Protein AF-A0A7Y9DPS9-F1 (afdb_monomer_lite)

Secondary structure (DSSP, 8-state):
-------------------S---HHHHHHHHHHHHHHHHHHHHHHHHT-HHHHHHHHHHHHHHHHHHHHTT---HHHHHHHHHH-TT----TT-----------

Sequence (104 aa):
MPVQEDRTPVDVTVLTTPSTGTSPTFVAELSDRVQRTRATIDSAAAAGDDDLAQALLDDLEALVDLAATQDVALPDTVAYLADRRPGTLIDLTGVRTPAGCARA

Foldseek 3Di:
DDDDDDDDDPPPPPPPPPPLADDPVVVVVLVVLLVVLVVVLVVCVVVVVVVSNVVSLVVLVVSCVVCVVRVHHDVVSVVVSCVVCVPCPPPPVDDDDPDDDDDD

Radius of gyration: 23.77 Å; chains: 1; bounding box: 27×78×68 Å

pLDDT: mean 72.46, std 18.36, range [40.12, 92.75]

Structure (mmCIF, N/CA/C/O backbone):
data_AF-A0A7Y9DPS9-F1
#
_entry.id   AF-A0A7Y9DPS9-F1
#
loop_
_atom_site.group_PDB
_atom_site.id
_atom_site.type_symbol
_atom_site.label_atom_id
_atom_site.label_alt_id
_atom_site.label_comp_id
_atom_site.label_asym_id
_atom_site.label_entity_id
_atom_site.label_seq_id
_atom_site.pdbx_PDB_ins_code
_atom_site.Cartn_x
_atom_site.Cartn_y
_atom_site.Cartn_z
_atom_site.occupancy
_atom_site.B_iso_or_equiv
_atom_site.auth_seq_id
_atom_site.auth_comp_id
_atom_site.auth_asym_id
_atom_site.auth_atom_id
_atom_site.pdbx_PDB_model_num
ATOM 1 N N . MET A 1 1 ? 1.063 41.895 54.081 1.00 48.44 1 MET A N 1
ATOM 2 C CA . MET A 1 1 ? 1.435 40.769 53.203 1.00 48.44 1 MET A CA 1
ATOM 3 C C . MET A 1 1 ? 1.135 39.448 53.914 1.00 48.44 1 MET A C 1
ATOM 5 O O . MET A 1 1 ? 2.016 38.945 54.600 1.00 48.44 1 MET A O 1
ATOM 9 N N . PRO A 1 2 ? -0.093 38.909 53.829 1.00 45.25 2 PRO A N 1
ATOM 10 C CA . PRO A 1 2 ? -0.339 37.490 54.039 1.00 45.25 2 PRO A CA 1
ATOM 11 C C . PRO A 1 2 ? -0.474 36.766 52.693 1.00 45.25 2 PRO A C 1
ATOM 13 O O . PRO A 1 2 ? -1.182 37.203 51.791 1.00 45.25 2 PRO A O 1
ATOM 16 N N . VAL A 1 3 ? 0.258 35.665 52.595 1.00 62.56 3 VAL A N 1
ATOM 17 C CA . VAL A 1 3 ? 0.081 34.584 51.627 1.00 62.56 3 VAL A CA 1
ATOM 18 C C . VAL A 1 3 ? -1.097 33.706 52.075 1.00 62.56 3 VAL A C 1
ATOM 20 O O . VAL A 1 3 ? -1.230 33.489 53.281 1.00 62.56 3 VAL A O 1
ATOM 23 N N . GLN A 1 4 ? -1.885 33.204 51.110 1.00 52.62 4 GLN A N 1
ATOM 24 C CA . GLN A 1 4 ? -2.778 32.019 51.123 1.00 52.62 4 GLN A CA 1
ATOM 25 C C . GLN A 1 4 ? -4.192 32.298 50.584 1.00 52.62 4 GLN A C 1
ATOM 27 O O . GLN A 1 4 ? -5.059 32.740 51.323 1.00 52.62 4 GLN A O 1
ATOM 32 N N . GLU A 1 5 ? -4.407 31.910 49.330 1.00 52.88 5 GLU A N 1
ATOM 33 C CA . GLU A 1 5 ? -5.668 31.517 48.681 1.00 52.88 5 GLU A CA 1
ATOM 34 C C . GLU A 1 5 ? -5.214 30.600 47.531 1.00 52.88 5 GLU A C 1
ATOM 36 O O . GLU A 1 5 ? -4.188 30.860 46.911 1.00 52.88 5 GLU A O 1
ATOM 41 N N . ASP A 1 6 ? -5.824 29.493 47.164 1.00 55.50 6 ASP A N 1
ATOM 42 C CA . ASP A 1 6 ? -6.906 28.690 47.696 1.00 55.50 6 ASP A CA 1
ATOM 43 C C . ASP A 1 6 ? -6.741 27.328 46.995 1.00 55.50 6 ASP A C 1
ATOM 45 O O . ASP A 1 6 ? -6.178 27.224 45.899 1.00 55.50 6 ASP A O 1
ATOM 49 N N . ARG A 1 7 ? -7.152 26.257 47.663 1.00 57.16 7 ARG A N 1
ATOM 50 C CA . ARG A 1 7 ? -6.994 24.898 47.157 1.00 57.16 7 ARG A CA 1
ATOM 51 C C . ARG A 1 7 ? -8.016 24.632 46.060 1.00 57.16 7 ARG A C 1
ATOM 53 O O . ARG A 1 7 ? -9.195 24.501 46.355 1.00 57.16 7 ARG A O 1
ATOM 60 N N . THR A 1 8 ? -7.549 24.310 44.860 1.00 58.47 8 THR A N 1
ATOM 61 C CA . THR A 1 8 ? -8.222 23.284 44.054 1.00 58.47 8 THR A CA 1
ATOM 62 C C . THR A 1 8 ? -7.188 22.319 43.473 1.00 58.47 8 THR A C 1
ATOM 64 O O . THR A 1 8 ? -6.362 22.715 42.651 1.00 58.47 8 THR A O 1
ATOM 67 N N . PRO A 1 9 ? -7.186 21.038 43.887 1.00 52.41 9 PRO A N 1
ATOM 68 C CA . PRO A 1 9 ? -6.665 19.998 43.024 1.00 52.41 9 PRO A CA 1
ATOM 69 C C . PRO A 1 9 ? -7.650 19.896 41.862 1.00 52.41 9 PRO A C 1
ATOM 71 O O . PRO A 1 9 ? -8.787 19.462 42.046 1.00 52.41 9 PRO A O 1
ATOM 74 N N . VAL A 1 10 ? -7.245 20.325 40.669 1.00 55.03 10 VAL A N 1
ATOM 75 C CA . VAL A 1 10 ? -7.949 19.906 39.456 1.00 55.03 10 VAL A CA 1
ATOM 76 C C . VAL A 1 10 ? -7.613 18.437 39.228 1.00 55.03 10 VAL A C 1
ATOM 78 O O . VAL A 1 10 ? -6.756 18.067 38.432 1.00 55.03 10 VAL A O 1
ATOM 81 N N . ASP A 1 11 ? -8.288 17.591 40.001 1.00 50.75 11 ASP A N 1
ATOM 82 C CA . ASP A 1 11 ? -8.591 16.229 39.609 1.00 50.75 11 ASP A CA 1
ATOM 83 C C . ASP A 1 11 ? -9.482 16.332 38.368 1.00 50.75 11 ASP A C 1
ATOM 85 O O . ASP A 1 11 ? -10.708 16.379 38.443 1.00 50.75 11 ASP A O 1
ATOM 89 N N . VAL A 1 12 ? -8.850 16.483 37.203 1.00 53.19 12 VAL A N 1
ATOM 90 C CA . VAL A 1 12 ? -9.503 16.119 35.955 1.00 53.19 12 VAL A CA 1
ATOM 91 C C . VAL A 1 12 ? -9.146 14.664 35.719 1.00 53.19 12 VAL A C 1
ATOM 93 O O . VAL A 1 12 ? -8.203 14.293 35.021 1.00 53.19 12 VAL A O 1
ATOM 96 N N . THR A 1 13 ? -9.915 13.816 36.391 1.00 57.38 13 THR A N 1
ATOM 97 C CA . THR A 1 13 ? -10.182 12.460 35.946 1.00 57.38 13 THR A CA 1
ATOM 98 C C . THR A 1 13 ? -10.689 12.531 34.502 1.00 57.38 13 THR A C 1
ATOM 100 O O . THR A 1 13 ? -11.884 12.586 34.230 1.00 57.38 13 THR A O 1
ATOM 103 N N . VAL A 1 14 ? -9.767 12.532 33.542 1.00 57.91 14 VAL A N 1
ATOM 104 C CA . VAL A 1 14 ? -10.023 11.988 32.213 1.00 57.91 14 VAL A CA 1
ATOM 105 C C . VAL A 1 14 ? -9.658 10.511 32.303 1.00 57.91 14 VAL A C 1
ATOM 107 O O . VAL A 1 14 ? -8.630 10.038 31.833 1.00 57.91 14 VAL A O 1
ATOM 110 N N . LEU A 1 15 ? -10.566 9.756 32.924 1.00 52.38 15 LEU A N 1
ATOM 111 C CA . LEU A 1 15 ? -10.807 8.358 32.578 1.00 52.38 15 LEU A CA 1
ATOM 112 C C . LEU A 1 15 ? -11.452 8.324 31.179 1.00 52.38 15 LEU A C 1
ATOM 114 O O . LEU A 1 15 ? -12.540 7.788 30.992 1.00 52.38 15 LEU A O 1
ATOM 118 N N . THR A 1 16 ? -10.788 8.901 30.174 1.00 48.59 16 THR A N 1
ATOM 119 C CA . THR A 1 16 ? -10.987 8.434 28.808 1.00 48.59 16 THR A CA 1
ATOM 120 C C . THR A 1 16 ? -10.209 7.142 28.767 1.00 48.59 16 THR A C 1
ATOM 122 O O . THR A 1 16 ? -9.009 7.117 28.510 1.00 48.59 16 THR A O 1
ATOM 125 N N . THR A 1 17 ? -10.900 6.055 29.097 1.00 50.22 17 THR A N 1
ATOM 126 C CA . THR A 1 17 ? -10.575 4.774 28.495 1.00 50.22 17 THR A CA 1
ATOM 127 C C . THR A 1 17 ? -10.397 5.066 27.006 1.00 50.22 17 THR A C 1
ATOM 129 O O . THR A 1 17 ? -11.356 5.521 26.371 1.00 50.22 17 THR A O 1
ATOM 132 N N . PRO A 1 18 ? -9.193 4.919 26.420 1.00 49.97 18 PRO A N 1
ATOM 133 C CA . PRO A 1 18 ? -9.156 4.789 24.986 1.00 49.97 18 PRO A CA 1
ATOM 134 C C . PRO A 1 18 ? -9.994 3.540 24.743 1.00 49.97 18 PRO A C 1
ATOM 136 O O . PRO A 1 18 ? -9.585 2.428 25.084 1.00 49.97 18 PRO A O 1
ATOM 139 N N . SER A 1 19 ? -11.215 3.739 24.233 1.00 44.34 19 SER A N 1
ATOM 140 C CA . SER A 1 19 ? -11.840 2.733 23.388 1.00 44.34 19 SER A CA 1
ATOM 141 C C . SER A 1 19 ? -10.701 2.165 22.568 1.00 44.34 19 SER A C 1
ATOM 143 O O . SER A 1 19 ? -9.953 2.941 21.977 1.00 44.34 19 SER A O 1
ATOM 145 N N . THR A 1 20 ? -10.482 0.862 22.697 1.00 50.78 20 THR A N 1
ATOM 146 C CA . THR A 1 20 ? -9.437 0.101 22.021 1.00 50.78 20 THR A CA 1
ATOM 147 C C . THR A 1 20 ? -9.659 0.264 20.522 1.00 50.78 20 THR A C 1
ATOM 149 O O . THR A 1 20 ? -10.354 -0.512 19.886 1.00 50.78 20 THR A O 1
ATOM 152 N N . GLY A 1 21 ? -9.198 1.392 20.017 1.00 51.38 21 GLY A N 1
ATOM 153 C CA . GLY A 1 21 ? -9.717 2.082 18.858 1.00 51.38 21 GLY A CA 1
ATOM 154 C C . GLY A 1 21 ? -8.575 2.965 18.421 1.00 51.38 21 GLY A C 1
ATOM 155 O O . GLY A 1 21 ? -8.008 3.736 19.197 1.00 51.38 21 GLY A O 1
ATOM 156 N N . THR A 1 22 ? -8.137 2.691 17.215 1.00 60.75 22 THR A N 1
ATOM 157 C CA . THR A 1 22 ? -6.841 3.039 16.669 1.00 60.75 22 THR A CA 1
ATOM 158 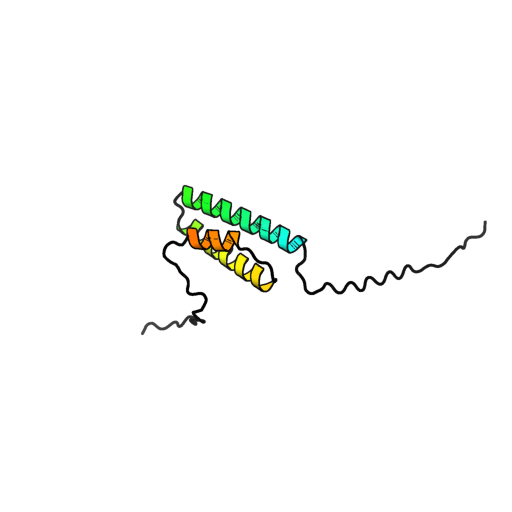C C . THR A 1 22 ? -6.512 4.516 16.857 1.00 60.75 22 THR A C 1
ATOM 160 O O . THR A 1 22 ? -7.323 5.391 16.556 1.00 60.75 22 THR A O 1
ATOM 163 N N . SER A 1 23 ? -5.306 4.814 17.351 1.00 72.31 23 SER A N 1
ATOM 164 C CA . SER A 1 23 ? -4.863 6.201 17.515 1.00 72.31 23 SER A CA 1
ATOM 165 C C . SER A 1 23 ? -4.907 6.929 16.162 1.00 72.31 23 SER A C 1
ATOM 167 O O . SER A 1 23 ? -4.373 6.401 15.185 1.00 72.31 23 SER A O 1
ATOM 169 N N . PRO A 1 24 ? -5.450 8.156 16.069 1.00 73.50 24 PRO A N 1
ATOM 170 C CA . PRO A 1 24 ? -5.522 8.897 14.803 1.00 73.50 24 PRO A CA 1
ATOM 171 C C . PRO A 1 24 ? -4.135 9.133 14.186 1.00 73.50 24 PRO A C 1
ATOM 173 O O . PRO A 1 24 ? -3.980 9.125 12.968 1.00 73.50 24 PRO A O 1
ATOM 176 N N . THR A 1 25 ? -3.104 9.255 15.026 1.00 82.94 25 THR A N 1
ATOM 177 C CA . THR A 1 25 ? -1.700 9.305 14.602 1.00 82.94 25 THR A CA 1
ATOM 178 C C . THR A 1 25 ? -1.255 8.018 13.907 1.00 82.94 25 THR A C 1
ATOM 180 O O . THR A 1 25 ? -0.574 8.091 12.8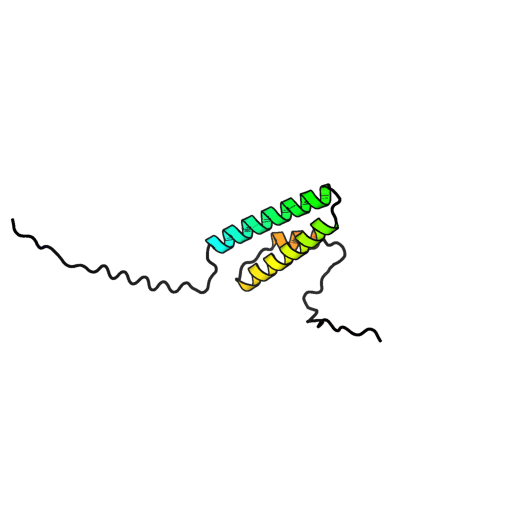95 1.00 82.94 25 THR A O 1
ATOM 183 N N . PHE A 1 26 ? -1.664 6.842 14.394 1.00 83.62 26 PHE A N 1
ATOM 184 C CA . PHE A 1 26 ? -1.318 5.565 13.763 1.00 83.62 26 PHE A CA 1
ATOM 185 C C . PHE A 1 26 ? -1.926 5.456 12.364 1.00 83.62 26 PHE A C 1
ATOM 187 O O . PHE A 1 26 ? -1.237 5.063 11.430 1.00 83.62 26 PHE A O 1
ATOM 194 N N . VAL A 1 27 ? -3.192 5.854 12.201 1.00 84.38 27 VAL A N 1
ATOM 195 C CA . VAL A 1 27 ? -3.867 5.839 10.893 1.00 84.38 27 VAL A CA 1
ATOM 196 C C . VAL A 1 27 ? -3.184 6.794 9.908 1.00 84.38 27 VAL A C 1
ATOM 198 O O . VAL A 1 27 ? -3.011 6.443 8.740 1.00 84.38 27 VAL A O 1
ATOM 201 N N . ALA A 1 28 ? -2.757 7.974 10.370 1.00 86.19 28 ALA A N 1
ATOM 202 C CA . ALA A 1 28 ? -2.022 8.936 9.548 1.00 86.19 28 ALA A CA 1
ATOM 203 C C . ALA A 1 28 ? -0.649 8.395 9.108 1.00 86.19 28 ALA A C 1
ATOM 205 O O . ALA A 1 28 ? -0.343 8.415 7.918 1.00 86.19 28 ALA A O 1
ATOM 206 N N . GLU A 1 29 ? 0.135 7.850 10.041 1.00 88.69 29 GLU A N 1
ATOM 207 C CA . GLU A 1 29 ? 1.447 7.248 9.762 1.00 88.69 29 GLU A CA 1
ATOM 208 C C . GLU A 1 29 ? 1.330 6.029 8.836 1.00 88.69 29 GLU A C 1
ATOM 210 O O . GLU A 1 29 ? 2.111 5.872 7.899 1.00 88.69 29 GLU A O 1
ATOM 215 N N . LEU A 1 30 ? 0.320 5.181 9.056 1.00 88.44 30 LEU A N 1
ATOM 216 C CA . LEU A 1 30 ? 0.028 4.033 8.203 1.00 88.44 30 LEU A CA 1
ATOM 217 C C . LEU A 1 30 ? -0.325 4.479 6.784 1.00 88.44 30 LEU A C 1
ATOM 219 O O . LEU A 1 30 ? 0.187 3.918 5.820 1.00 88.44 30 LEU A O 1
ATOM 223 N N . SER A 1 31 ? -1.159 5.512 6.656 1.00 88.00 31 SER A N 1
ATOM 224 C CA . SER A 1 31 ? -1.549 6.069 5.359 1.00 88.00 31 SER A CA 1
ATOM 225 C C . SER A 1 31 ? -0.360 6.684 4.619 1.00 88.00 31 SER A C 1
ATOM 227 O O . SER A 1 31 ? -0.210 6.439 3.423 1.00 88.00 31 SER A O 1
ATOM 229 N N . ASP A 1 32 ? 0.504 7.438 5.311 1.00 90.00 32 ASP A N 1
ATOM 230 C CA . ASP A 1 32 ? 1.742 7.988 4.737 1.00 90.00 32 ASP A CA 1
ATOM 231 C C . ASP A 1 32 ? 2.672 6.867 4.266 1.00 90.00 32 ASP A C 1
ATOM 233 O O . ASP A 1 32 ? 3.149 6.880 3.129 1.00 90.00 32 ASP A O 1
ATOM 237 N N . ARG A 1 33 ? 2.875 5.846 5.108 1.00 91.75 33 ARG A N 1
ATOM 238 C CA . ARG A 1 33 ? 3.726 4.705 4.773 1.00 91.75 33 ARG A CA 1
ATOM 239 C C . ARG A 1 33 ? 3.189 3.937 3.568 1.00 91.75 33 ARG A C 1
ATOM 241 O O . ARG A 1 33 ? 3.949 3.688 2.641 1.00 91.75 33 ARG A O 1
ATOM 248 N N . VAL A 1 34 ? 1.891 3.640 3.534 1.00 90.94 34 VAL A N 1
ATOM 249 C CA . VAL A 1 34 ? 1.220 2.987 2.398 1.00 90.94 34 VAL A CA 1
ATOM 250 C C . VAL A 1 34 ? 1.401 3.791 1.110 1.00 90.94 34 VAL A C 1
ATOM 252 O O . VAL A 1 34 ? 1.765 3.227 0.078 1.00 90.94 34 VAL A O 1
ATOM 255 N N . GLN A 1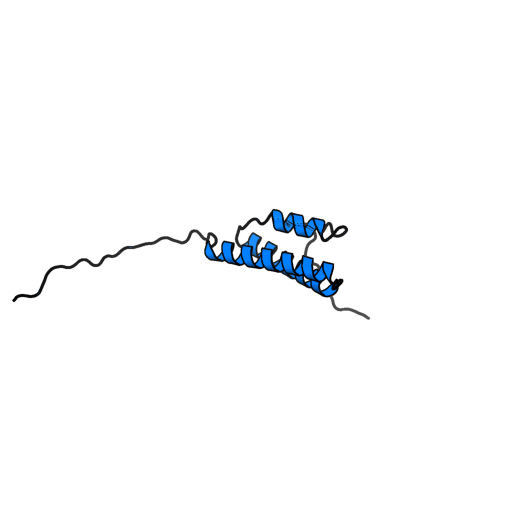 35 ? 1.187 5.109 1.151 1.00 90.69 35 GLN A N 1
ATOM 256 C CA . GLN A 1 35 ? 1.356 5.969 -0.023 1.00 90.69 35 GLN A CA 1
ATOM 257 C C . GLN A 1 35 ? 2.811 6.009 -0.499 1.00 90.69 35 GLN A C 1
ATOM 259 O O . GLN A 1 35 ? 3.065 5.883 -1.699 1.00 90.69 35 GLN A O 1
ATOM 264 N N . ARG A 1 36 ? 3.772 6.114 0.428 1.00 92.69 36 ARG A N 1
ATOM 265 C CA . ARG A 1 36 ? 5.206 6.070 0.113 1.00 92.69 36 ARG A CA 1
ATOM 266 C C . ARG A 1 36 ? 5.595 4.730 -0.514 1.00 92.69 36 ARG A C 1
ATOM 268 O O . ARG A 1 36 ? 6.279 4.728 -1.539 1.00 92.69 36 ARG A O 1
ATOM 275 N N . THR A 1 37 ? 5.140 3.608 0.045 1.00 92.00 37 THR A N 1
ATOM 276 C CA . THR A 1 37 ? 5.421 2.270 -0.496 1.00 92.00 37 THR A CA 1
ATOM 277 C C . THR A 1 37 ? 4.848 2.128 -1.906 1.00 92.00 37 THR A C 1
ATOM 279 O O . THR A 1 37 ? 5.581 1.737 -2.809 1.00 92.00 37 THR A O 1
ATOM 282 N N . ARG A 1 38 ? 3.603 2.561 -2.154 1.00 91.19 38 ARG A N 1
ATOM 283 C CA . ARG A 1 38 ? 2.994 2.565 -3.503 1.00 91.19 38 ARG A CA 1
ATOM 284 C C . ARG A 1 38 ? 3.784 3.398 -4.511 1.00 91.19 38 ARG A C 1
ATOM 286 O O . ARG A 1 38 ? 4.085 2.908 -5.592 1.00 91.19 38 ARG A O 1
ATOM 293 N N . ALA A 1 39 ? 4.176 4.619 -4.150 1.00 92.75 39 ALA A N 1
ATOM 294 C CA . ALA A 1 39 ? 5.002 5.460 -5.020 1.00 92.75 39 ALA A CA 1
ATOM 295 C C . ALA A 1 39 ? 6.365 4.813 -5.332 1.00 92.75 39 ALA A C 1
ATOM 297 O O . ALA A 1 39 ? 6.882 4.934 -6.445 1.00 92.75 39 ALA A O 1
ATOM 298 N N . THR A 1 40 ? 6.933 4.092 -4.362 1.00 92.19 40 THR A N 1
ATOM 299 C CA . THR A 1 40 ? 8.197 3.368 -4.543 1.00 92.19 40 THR A CA 1
ATOM 300 C C . THR A 1 40 ? 8.016 2.142 -5.442 1.00 92.19 40 THR A C 1
ATOM 302 O O . THR A 1 40 ? 8.857 1.922 -6.305 1.00 92.19 40 THR A O 1
ATOM 305 N N . ILE A 1 41 ? 6.907 1.401 -5.314 1.00 90.75 41 ILE A N 1
ATOM 306 C CA . ILE A 1 41 ? 6.546 0.291 -6.218 1.00 90.75 41 ILE A CA 1
ATOM 307 C C . ILE A 1 41 ? 6.427 0.796 -7.652 1.00 90.75 41 ILE A C 1
ATOM 309 O O . ILE A 1 41 ? 7.023 0.220 -8.555 1.00 90.75 41 ILE A O 1
ATOM 313 N N . ASP A 1 42 ? 5.692 1.889 -7.862 1.00 89.88 42 ASP A N 1
ATOM 314 C CA . ASP A 1 42 ? 5.550 2.522 -9.173 1.00 89.88 42 ASP A CA 1
ATOM 315 C C . ASP A 1 42 ? 6.908 2.933 -9.761 1.00 89.88 42 ASP A C 1
ATOM 317 O O . ASP A 1 42 ? 7.178 2.683 -10.935 1.00 89.88 42 ASP A O 1
ATOM 321 N N . SER A 1 43 ? 7.790 3.494 -8.930 1.00 90.94 43 SER A N 1
ATOM 322 C CA . SER A 1 43 ? 9.143 3.876 -9.348 1.00 90.94 43 SER A CA 1
ATOM 323 C C . SER A 1 43 ? 10.015 2.663 -9.692 1.00 90.94 43 SER A C 1
ATOM 325 O O . SER A 1 43 ? 10.697 2.682 -10.712 1.00 90.94 43 SER A O 1
ATOM 327 N N . ALA A 1 44 ? 9.974 1.603 -8.880 1.00 89.88 44 ALA A N 1
ATOM 328 C CA . ALA A 1 44 ? 10.715 0.363 -9.111 1.00 89.88 44 ALA A CA 1
ATOM 329 C C . ALA A 1 44 ? 10.226 -0.355 -10.378 1.00 89.88 44 ALA A C 1
ATOM 331 O O . ALA A 1 44 ? 11.030 -0.742 -11.220 1.00 89.88 44 ALA A O 1
ATOM 332 N N . ALA A 1 45 ? 8.908 -0.436 -10.576 1.00 87.88 45 ALA A N 1
ATOM 333 C CA . ALA A 1 45 ? 8.312 -0.993 -11.787 1.00 87.88 45 ALA A CA 1
ATOM 334 C C . ALA A 1 45 ? 8.696 -0.187 -13.040 1.00 87.88 45 ALA A C 1
ATOM 336 O O . ALA A 1 45 ? 8.994 -0.767 -14.080 1.00 87.88 45 ALA A O 1
ATOM 337 N N . ALA A 1 46 ? 8.739 1.147 -12.948 1.00 89.56 46 ALA A N 1
ATOM 338 C CA . ALA A 1 46 ? 9.195 1.999 -14.047 1.00 89.56 46 ALA A CA 1
ATOM 339 C C . ALA A 1 46 ? 10.698 1.840 -14.346 1.00 89.56 46 ALA A C 1
ATOM 341 O O . ALA A 1 46 ? 11.110 1.997 -15.496 1.00 89.56 46 ALA A O 1
ATOM 342 N N . ALA A 1 47 ? 11.507 1.524 -13.331 1.00 91.38 47 ALA A N 1
ATOM 343 C CA . ALA A 1 47 ? 12.928 1.217 -13.479 1.00 91.38 47 ALA A CA 1
ATOM 344 C C . ALA A 1 47 ? 13.194 -0.205 -14.014 1.00 91.38 47 ALA A C 1
ATOM 346 O O . ALA A 1 47 ? 14.305 -0.481 -14.463 1.00 91.38 47 ALA A O 1
ATOM 347 N N . GLY A 1 48 ? 12.184 -1.085 -14.012 1.00 89.12 48 GLY A N 1
ATOM 348 C CA . GLY A 1 48 ? 12.336 -2.507 -14.337 1.00 89.12 48 GLY A CA 1
ATOM 349 C C . GLY A 1 48 ? 12.949 -3.331 -13.199 1.00 89.12 48 GLY A C 1
ATOM 350 O O . GLY A 1 48 ? 13.437 -4.432 -13.436 1.00 89.12 48 GLY A O 1
ATOM 351 N N . ASP A 1 49 ? 12.945 -2.805 -11.971 1.00 90.62 49 ASP A N 1
ATOM 352 C CA . ASP A 1 49 ? 13.391 -3.510 -10.768 1.00 90.62 49 ASP A CA 1
ATOM 353 C C . ASP A 1 49 ? 12.243 -4.364 -10.204 1.00 90.62 49 ASP A C 1
ATOM 355 O O . ASP A 1 49 ? 11.642 -4.045 -9.171 1.00 90.62 49 ASP A O 1
ATOM 359 N N . ASP A 1 50 ? 11.926 -5.458 -10.899 1.00 85.31 50 ASP A N 1
ATOM 360 C CA . ASP A 1 50 ? 10.807 -6.346 -10.557 1.00 85.31 50 ASP A CA 1
ATOM 361 C C . ASP A 1 50 ? 10.960 -6.982 -9.163 1.00 85.31 50 ASP A C 1
ATOM 363 O O . ASP A 1 50 ? 9.987 -7.062 -8.414 1.00 85.31 50 ASP A O 1
ATOM 367 N N . ASP A 1 51 ? 12.181 -7.363 -8.764 1.00 88.00 51 ASP A N 1
ATOM 368 C CA . ASP A 1 51 ? 12.465 -7.909 -7.427 1.00 88.00 51 ASP A CA 1
ATOM 369 C C . ASP A 1 51 ? 12.154 -6.899 -6.311 1.00 88.00 51 ASP A C 1
ATOM 371 O O . ASP A 1 51 ? 11.550 -7.242 -5.291 1.00 88.00 51 ASP A O 1
ATOM 375 N N . LEU A 1 52 ? 12.537 -5.632 -6.510 1.00 88.12 52 LEU A N 1
ATOM 376 C CA . LEU A 1 52 ? 12.265 -4.560 -5.553 1.00 88.12 52 LEU A CA 1
ATOM 377 C C . LEU A 1 52 ? 10.770 -4.241 -5.510 1.00 88.12 52 LEU A C 1
ATOM 379 O O . LEU A 1 52 ? 10.200 -4.120 -4.426 1.00 88.12 52 LEU A O 1
ATOM 383 N N . ALA A 1 53 ? 10.127 -4.132 -6.675 1.00 88.88 53 ALA A N 1
ATOM 384 C CA . ALA A 1 53 ? 8.689 -3.919 -6.766 1.00 88.88 53 ALA A CA 1
ATOM 385 C C . ALA A 1 53 ? 7.921 -5.046 -6.058 1.00 88.88 53 ALA A C 1
ATOM 387 O O . ALA A 1 53 ? 6.990 -4.770 -5.302 1.00 88.88 53 ALA A O 1
ATOM 388 N N . GLN A 1 54 ? 8.347 -6.301 -6.224 1.00 86.81 54 GLN A N 1
ATOM 389 C CA . GLN A 1 54 ? 7.731 -7.454 -5.573 1.00 86.81 54 GLN A CA 1
ATOM 390 C C . GLN A 1 54 ? 7.941 -7.452 -4.053 1.00 86.81 54 GLN A C 1
ATOM 392 O O . GLN A 1 54 ? 6.982 -7.688 -3.319 1.00 86.81 54 GLN A O 1
ATOM 397 N N . ALA A 1 55 ? 9.144 -7.133 -3.567 1.00 91.19 55 ALA A N 1
ATOM 398 C CA . ALA A 1 55 ? 9.413 -7.002 -2.132 1.00 91.19 55 ALA A CA 1
ATOM 399 C C . ALA A 1 55 ? 8.574 -5.886 -1.482 1.00 91.19 55 ALA A C 1
ATOM 401 O O . ALA A 1 55 ? 8.073 -6.040 -0.371 1.00 91.19 55 ALA A O 1
ATOM 402 N N . LEU A 1 56 ? 8.379 -4.771 -2.188 1.00 91.25 56 LEU A N 1
ATOM 403 C CA . LEU A 1 56 ? 7.542 -3.669 -1.716 1.00 91.25 56 LEU A CA 1
ATOM 404 C C . LEU A 1 56 ? 6.046 -4.005 -1.764 1.00 91.25 56 LEU A C 1
ATOM 406 O O . LEU A 1 56 ? 5.300 -3.540 -0.906 1.00 91.25 56 LEU A O 1
ATOM 410 N N . LEU A 1 57 ? 5.596 -4.808 -2.734 1.00 90.38 57 LEU A N 1
ATOM 411 C CA . LEU A 1 57 ? 4.227 -5.334 -2.754 1.00 90.38 57 LEU A CA 1
ATOM 412 C C . LEU A 1 57 ? 3.959 -6.242 -1.544 1.00 90.38 57 LEU A C 1
ATOM 414 O O . LEU A 1 57 ? 2.862 -6.190 -0.998 1.00 90.38 57 LEU A O 1
ATOM 418 N N . ASP A 1 58 ? 4.948 -7.027 -1.111 1.00 89.75 58 ASP A N 1
ATOM 419 C CA . ASP A 1 58 ? 4.868 -7.858 0.099 1.00 89.75 58 ASP A CA 1
ATOM 420 C C . ASP A 1 58 ? 4.814 -7.006 1.387 1.00 89.75 58 ASP A C 1
ATOM 422 O O . ASP A 1 58 ? 3.936 -7.209 2.224 1.00 89.75 58 ASP A O 1
ATOM 426 N N . ASP A 1 59 ? 5.658 -5.967 1.510 1.00 90.50 59 ASP A N 1
ATOM 427 C CA . ASP A 1 59 ? 5.570 -4.993 2.623 1.00 90.50 59 ASP A CA 1
ATOM 428 C C . ASP A 1 59 ? 4.205 -4.285 2.638 1.00 90.50 59 ASP A C 1
ATOM 430 O O . ASP A 1 59 ? 3.613 -4.091 3.700 1.00 90.50 59 ASP A O 1
ATOM 434 N N . LEU A 1 60 ? 3.663 -3.943 1.465 1.00 90.56 60 LEU A N 1
ATOM 435 C CA . LEU A 1 60 ? 2.348 -3.317 1.346 1.00 90.56 60 LEU A CA 1
ATOM 436 C C . LEU A 1 60 ? 1.213 -4.249 1.803 1.00 90.56 60 LEU A C 1
ATOM 438 O O . LEU A 1 60 ? 0.283 -3.782 2.458 1.00 90.56 60 LEU A O 1
ATOM 442 N N . GLU A 1 61 ? 1.296 -5.545 1.497 1.00 89.56 61 GLU A N 1
ATOM 443 C CA . GLU A 1 61 ? 0.367 -6.578 1.979 1.00 89.56 61 GLU A CA 1
ATOM 444 C C . GLU A 1 61 ? 0.431 -6.695 3.513 1.00 89.56 61 GLU A C 1
ATOM 446 O O . GLU A 1 61 ? -0.594 -6.571 4.186 1.00 89.56 61 GLU A O 1
ATOM 451 N N . ALA A 1 62 ? 1.637 -6.760 4.086 1.00 90.00 62 ALA A N 1
ATOM 452 C CA . ALA A 1 62 ? 1.833 -6.785 5.537 1.00 90.00 62 ALA A CA 1
ATOM 453 C C . ALA A 1 62 ? 1.283 -5.528 6.244 1.00 90.00 62 ALA A C 1
ATOM 455 O O . ALA A 1 62 ? 0.766 -5.610 7.363 1.00 90.00 62 ALA A O 1
ATOM 456 N N . LEU A 1 63 ? 1.361 -4.354 5.606 1.00 88.50 63 LEU A N 1
ATOM 457 C CA . LEU A 1 63 ? 0.756 -3.121 6.122 1.00 88.50 63 LEU A CA 1
ATOM 458 C C . LEU A 1 63 ? -0.775 -3.169 6.100 1.00 88.50 63 LEU A C 1
ATOM 460 O O . LEU A 1 63 ? -1.401 -2.628 7.012 1.00 88.50 63 LEU A O 1
ATOM 464 N N . VAL A 1 64 ? -1.379 -3.814 5.099 1.00 88.25 64 VAL A N 1
ATOM 465 C CA . VAL A 1 64 ? -2.833 -4.030 5.039 1.00 88.25 64 VAL A CA 1
ATOM 466 C C . VAL A 1 64 ? -3.285 -5.003 6.129 1.00 88.25 64 VAL A C 1
ATOM 468 O O . VAL A 1 64 ? -4.266 -4.715 6.813 1.00 88.25 64 VAL A O 1
ATOM 471 N N . ASP A 1 65 ? -2.555 -6.093 6.368 1.00 87.56 65 ASP A N 1
ATOM 472 C CA . ASP A 1 65 ? -2.842 -7.018 7.476 1.00 87.56 65 ASP A CA 1
ATOM 473 C C . ASP A 1 65 ? -2.705 -6.344 8.848 1.00 87.56 65 ASP A C 1
ATOM 475 O O . ASP A 1 65 ? -3.536 -6.528 9.749 1.00 87.56 65 ASP A O 1
ATOM 479 N N . LEU A 1 66 ? -1.674 -5.508 9.011 1.00 86.06 66 LEU A N 1
ATOM 480 C CA . LEU A 1 66 ? -1.502 -4.696 10.211 1.00 86.06 66 LEU A CA 1
ATOM 481 C C . LEU A 1 66 ? -2.673 -3.719 10.386 1.00 86.06 66 LEU A C 1
ATOM 483 O O . LEU A 1 66 ? -3.171 -3.571 11.501 1.00 86.06 66 LEU A O 1
ATOM 487 N N . ALA A 1 67 ? -3.134 -3.086 9.304 1.00 85.69 67 ALA A N 1
ATOM 488 C CA . ALA A 1 67 ? -4.306 -2.215 9.313 1.00 85.69 67 ALA A CA 1
ATOM 489 C C . ALA A 1 67 ? -5.561 -2.974 9.763 1.00 85.69 67 ALA A C 1
ATOM 491 O O . ALA A 1 67 ? -6.255 -2.528 10.674 1.00 85.69 67 ALA A O 1
ATOM 492 N N . ALA A 1 68 ? -5.801 -4.157 9.192 1.00 84.88 68 ALA A N 1
ATOM 493 C CA . ALA A 1 68 ? -6.949 -5.000 9.511 1.00 84.88 68 ALA A CA 1
ATOM 494 C C . ALA A 1 68 ? -6.949 -5.455 10.980 1.00 84.88 68 ALA A C 1
ATOM 496 O O . ALA A 1 68 ? -7.985 -5.418 11.639 1.00 84.88 68 ALA A O 1
ATOM 497 N N . THR A 1 69 ? -5.778 -5.800 11.529 1.00 85.88 69 THR A N 1
ATOM 498 C CA . THR A 1 69 ? -5.610 -6.142 12.958 1.00 85.88 69 THR A CA 1
ATOM 499 C C . THR A 1 69 ? -5.985 -4.979 13.883 1.00 85.88 69 THR A C 1
ATOM 501 O O . THR A 1 69 ? -6.357 -5.181 15.037 1.00 85.88 69 THR A O 1
ATOM 504 N N . GLN A 1 70 ? -5.872 -3.755 13.376 1.00 81.56 70 GLN A N 1
ATOM 505 C CA . GLN A 1 70 ? -6.151 -2.511 14.081 1.00 81.56 70 GLN A CA 1
ATOM 506 C C . GLN A 1 70 ? -7.536 -1.927 13.734 1.00 81.56 70 GLN A C 1
ATOM 508 O O . GLN A 1 70 ? -7.793 -0.767 14.058 1.00 81.56 70 GLN A O 1
ATOM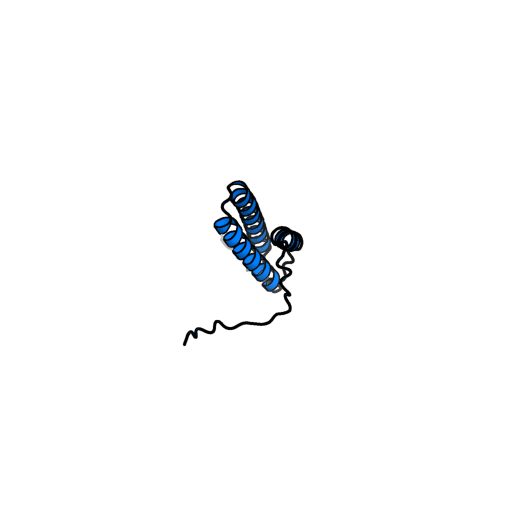 513 N N . ASP A 1 71 ? -8.404 -2.713 13.080 1.00 79.88 71 ASP A N 1
ATOM 514 C CA . ASP A 1 71 ? -9.747 -2.336 12.600 1.00 79.88 71 ASP A CA 1
ATOM 515 C C . ASP A 1 71 ? -9.746 -1.159 11.596 1.00 79.88 71 ASP A C 1
ATOM 517 O O . ASP A 1 71 ? -10.695 -0.387 11.478 1.00 79.88 71 ASP A O 1
ATOM 521 N N . VAL A 1 72 ? -8.651 -0.998 10.845 1.00 81.25 72 VAL A N 1
ATOM 522 C CA . VAL A 1 72 ? -8.494 0.036 9.814 1.00 81.25 72 VAL A CA 1
ATOM 523 C C . VAL A 1 72 ? -8.680 -0.588 8.433 1.00 81.25 72 VAL A C 1
ATOM 525 O O . VAL A 1 72 ? -7.863 -1.386 7.976 1.00 81.25 72 VAL A O 1
ATOM 528 N N . ALA A 1 73 ? -9.742 -0.191 7.733 1.00 81.56 73 ALA A N 1
ATOM 529 C CA . ALA A 1 73 ? -9.996 -0.630 6.364 1.00 81.56 73 ALA A CA 1
ATOM 530 C C . ALA A 1 73 ? -9.204 0.210 5.346 1.00 81.56 73 ALA A C 1
ATOM 532 O O . ALA A 1 73 ? -9.331 1.433 5.312 1.00 81.56 73 ALA A O 1
ATOM 533 N N . LEU A 1 74 ? -8.435 -0.453 4.473 1.00 82.00 74 LEU A N 1
ATOM 534 C CA . LEU A 1 74 ? -7.663 0.174 3.387 1.00 82.00 74 LEU A CA 1
ATOM 535 C C . LEU A 1 74 ? -8.105 -0.342 2.000 1.00 82.00 74 LEU A C 1
ATOM 537 O O . LEU A 1 74 ? -7.325 -1.002 1.307 1.00 82.00 74 LEU A O 1
ATOM 541 N N . PRO A 1 75 ? -9.352 -0.068 1.572 1.00 79.75 75 PRO A N 1
ATOM 542 C CA . PRO A 1 75 ? -9.910 -0.627 0.339 1.00 79.75 75 PRO A CA 1
ATOM 543 C C . PRO A 1 75 ? -9.131 -0.212 -0.918 1.00 79.75 75 PRO A C 1
ATOM 545 O O . PRO A 1 75 ? -8.918 -1.041 -1.801 1.00 79.75 75 PRO A O 1
ATOM 548 N N . ASP A 1 76 ? -8.638 1.028 -0.983 1.00 83.62 76 ASP A N 1
ATOM 549 C CA . ASP A 1 76 ? -7.831 1.519 -2.109 1.00 83.62 76 ASP A CA 1
ATOM 550 C C . ASP A 1 76 ? -6.506 0.763 -2.264 1.00 83.62 76 ASP A C 1
ATOM 552 O O . ASP A 1 76 ? -6.025 0.545 -3.377 1.00 83.62 76 ASP A O 1
ATOM 556 N N . THR A 1 77 ? -5.903 0.354 -1.147 1.00 85.19 77 THR A N 1
ATOM 557 C CA . THR A 1 77 ? -4.639 -0.389 -1.144 1.00 85.19 77 THR A CA 1
ATOM 558 C C . THR A 1 77 ? -4.856 -1.834 -1.570 1.00 85.19 77 THR A C 1
ATOM 560 O O . THR A 1 77 ? -4.082 -2.355 -2.366 1.00 85.19 77 THR A O 1
ATOM 563 N N . VAL A 1 78 ? -5.943 -2.461 -1.111 1.00 84.88 78 VAL A N 1
ATOM 564 C CA . VAL A 1 78 ? -6.337 -3.811 -1.546 1.00 84.88 78 VAL A CA 1
ATOM 565 C C . VAL A 1 78 ? -6.634 -3.833 -3.047 1.00 84.88 78 VAL A C 1
ATOM 567 O O . VAL A 1 78 ? -6.159 -4.721 -3.753 1.00 84.88 78 VAL A O 1
ATOM 570 N N . ALA A 1 79 ? -7.353 -2.829 -3.560 1.00 86.69 79 ALA A N 1
ATOM 571 C CA . ALA A 1 79 ? -7.606 -2.693 -4.994 1.00 86.69 79 ALA A CA 1
ATOM 572 C C . ALA A 1 79 ? -6.303 -2.526 -5.796 1.00 86.69 79 ALA A C 1
ATOM 574 O O . ALA A 1 79 ? -6.139 -3.154 -6.839 1.00 86.69 79 ALA A O 1
ATOM 575 N N . TYR A 1 80 ? -5.354 -1.735 -5.285 1.00 84.31 80 TYR A N 1
ATOM 576 C CA . TYR A 1 80 ? -4.036 -1.573 -5.904 1.00 84.31 80 TYR A CA 1
ATOM 577 C C . TYR A 1 80 ? -3.225 -2.879 -5.925 1.00 84.31 80 TYR A C 1
ATOM 579 O O . TYR A 1 80 ? -2.601 -3.194 -6.936 1.00 84.31 80 TYR A O 1
ATOM 587 N N . LEU A 1 81 ? -3.251 -3.664 -4.842 1.00 85.56 81 LEU A N 1
ATOM 588 C CA . LEU A 1 81 ? -2.591 -4.974 -4.789 1.00 85.56 81 LEU A CA 1
ATOM 589 C C . LEU A 1 81 ? -3.195 -5.960 -5.801 1.00 85.56 81 LEU A C 1
ATOM 591 O O . LEU A 1 81 ? -2.450 -6.672 -6.474 1.00 85.56 81 LEU A O 1
ATOM 595 N N . ALA A 1 82 ? -4.523 -5.968 -5.946 1.00 84.81 82 ALA A N 1
ATOM 596 C CA . ALA A 1 82 ? -5.219 -6.817 -6.914 1.00 84.81 82 ALA A CA 1
ATOM 597 C C . ALA A 1 82 ? -4.878 -6.455 -8.372 1.00 84.81 82 ALA A C 1
ATOM 599 O O . ALA A 1 82 ? -4.700 -7.347 -9.198 1.00 84.81 82 ALA A O 1
ATOM 600 N N . ASP A 1 83 ? -4.740 -5.161 -8.679 1.00 85.56 83 ASP A N 1
ATOM 601 C CA . ASP A 1 83 ? -4.333 -4.673 -10.005 1.00 85.56 83 ASP A CA 1
ATOM 602 C C . ASP A 1 83 ? -2.876 -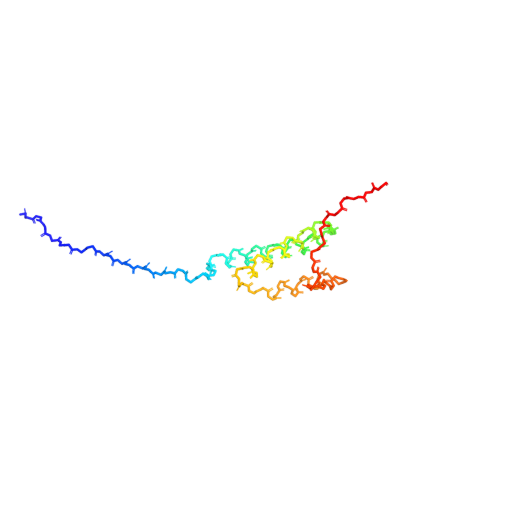5.041 -10.338 1.00 85.56 83 ASP A C 1
ATOM 604 O O . ASP A 1 83 ? -2.573 -5.494 -11.442 1.00 85.56 83 ASP A O 1
ATOM 608 N N . ARG A 1 84 ? -1.974 -4.926 -9.353 1.00 79.38 84 ARG A N 1
ATOM 609 C CA . ARG A 1 84 ? -0.536 -5.210 -9.509 1.00 79.38 84 ARG A CA 1
ATOM 610 C C . ARG A 1 84 ? -0.176 -6.694 -9.511 1.00 79.38 84 ARG A C 1
ATOM 612 O O . ARG A 1 84 ? 0.941 -7.036 -9.893 1.00 79.38 84 ARG A O 1
ATOM 619 N N . ARG A 1 85 ? -1.099 -7.578 -9.126 1.00 69.62 85 ARG A N 1
ATOM 620 C CA . ARG A 1 85 ? -0.935 -9.039 -9.185 1.00 69.62 85 ARG A CA 1
ATOM 621 C C . ARG A 1 85 ? -1.973 -9.684 -10.121 1.00 69.62 85 ARG A C 1
ATOM 623 O O . ARG A 1 85 ? -2.798 -10.479 -9.659 1.00 69.62 85 ARG A O 1
ATOM 630 N N . PRO A 1 86 ? -1.937 -9.411 -11.442 1.00 50.53 86 PRO A N 1
ATOM 631 C CA . PRO A 1 86 ? -2.846 -10.020 -12.410 1.00 50.53 86 PRO A CA 1
ATOM 632 C C . PRO A 1 86 ? -2.473 -11.497 -12.620 1.00 50.53 86 PRO A C 1
ATOM 634 O O . PRO A 1 86 ? -1.744 -11.865 -13.535 1.00 50.53 86 PRO A O 1
ATOM 637 N N . GLY A 1 87 ? -2.929 -12.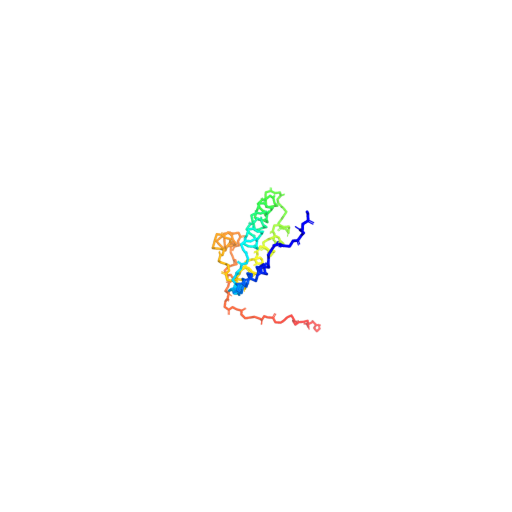358 -11.715 1.00 50.41 87 GLY A N 1
ATOM 638 C CA . GLY A 1 87 ? -2.607 -13.788 -11.692 1.00 50.41 87 GLY A CA 1
ATOM 639 C C . GLY A 1 87 ? -2.616 -14.378 -10.285 1.00 50.41 87 GLY A C 1
ATOM 640 O O . GLY A 1 87 ? -2.829 -15.576 -10.123 1.00 50.41 87 GLY A O 1
ATOM 641 N N . THR A 1 88 ? -2.485 -13.527 -9.268 1.00 48.88 88 THR A N 1
ATOM 642 C CA . THR A 1 88 ? -2.575 -13.907 -7.861 1.00 48.88 88 THR A CA 1
ATOM 643 C C . THR A 1 88 ? -3.923 -13.450 -7.315 1.00 48.88 88 THR A C 1
ATOM 645 O O . THR A 1 88 ? -4.014 -12.596 -6.439 1.00 48.88 88 THR A O 1
ATOM 648 N N . LEU A 1 89 ? -5.005 -14.041 -7.830 1.00 48.88 89 LEU A N 1
ATOM 649 C CA . LEU A 1 89 ? -6.210 -14.240 -7.024 1.00 48.88 89 LEU A CA 1
ATOM 650 C C . LEU A 1 89 ? -5.789 -15.145 -5.857 1.00 48.88 89 LEU A C 1
ATOM 652 O O . LEU A 1 89 ? -5.946 -16.363 -5.914 1.00 48.88 89 LEU A O 1
ATOM 656 N N . ILE A 1 90 ? -5.138 -14.555 -4.850 1.00 49.81 90 ILE A N 1
ATOM 657 C CA . ILE A 1 90 ? -4.891 -15.205 -3.572 1.00 49.81 90 ILE A CA 1
ATOM 658 C C . ILE A 1 90 ? -6.281 -15.465 -3.017 1.00 49.81 90 ILE A C 1
ATOM 660 O O . ILE A 1 90 ? -7.001 -14.552 -2.620 1.00 49.81 90 ILE A O 1
ATOM 664 N N . ASP A 1 91 ? -6.674 -16.728 -3.073 1.00 46.03 91 ASP A N 1
ATOM 665 C CA . ASP A 1 91 ? -7.750 -17.272 -2.274 1.00 46.03 91 ASP A CA 1
ATOM 666 C C . ASP A 1 91 ? -7.369 -17.031 -0.803 1.00 46.03 91 ASP A C 1
ATOM 668 O O . ASP A 1 91 ? -6.655 -17.816 -0.182 1.00 46.03 91 ASP A O 1
ATOM 672 N N . LEU A 1 92 ? -7.799 -15.890 -0.250 1.00 49.69 92 LEU A N 1
ATOM 673 C CA . LEU A 1 92 ? -7.584 -15.493 1.151 1.00 49.69 92 LEU A CA 1
ATOM 674 C C . LEU A 1 92 ? -8.315 -16.426 2.145 1.00 49.69 92 LEU A C 1
ATOM 676 O O . LEU A 1 92 ? -8.324 -16.190 3.350 1.00 49.69 92 LEU A O 1
ATOM 680 N N . THR A 1 93 ? -8.908 -17.514 1.650 1.00 45.53 93 THR A N 1
ATOM 681 C CA . THR A 1 93 ? -9.476 -18.630 2.411 1.00 45.53 93 THR A CA 1
ATOM 682 C C . THR A 1 93 ? -8.515 -19.825 2.566 1.00 45.53 93 THR A C 1
ATOM 684 O O . THR A 1 93 ? -8.829 -20.774 3.288 1.00 45.53 93 THR A O 1
ATOM 687 N N . GLY A 1 94 ? -7.309 -19.772 1.987 1.00 42.47 94 GLY A N 1
ATOM 688 C CA . GLY A 1 94 ? -6.308 -20.846 1.989 1.00 42.47 94 GLY A CA 1
ATOM 689 C C . GLY A 1 94 ? -5.273 -20.807 3.122 1.00 42.47 94 GLY A C 1
ATOM 690 O O . GLY A 1 94 ? -4.089 -20.600 2.888 1.00 42.47 94 GLY A O 1
ATOM 691 N N . VAL A 1 95 ? -5.729 -21.028 4.354 1.00 46.09 95 VAL A N 1
ATOM 692 C CA . VAL A 1 95 ? -5.047 -21.725 5.467 1.00 46.09 95 VAL A CA 1
ATOM 693 C C . VAL A 1 95 ? -3.549 -22.080 5.291 1.00 46.09 95 VAL A C 1
ATOM 695 O O . VAL A 1 95 ? -3.181 -22.957 4.516 1.00 46.09 95 VAL A O 1
ATOM 698 N N . ARG A 1 96 ? -2.710 -21.495 6.163 1.00 47.31 96 ARG A N 1
ATOM 699 C CA . ARG A 1 96 ? -1.496 -22.067 6.795 1.00 47.31 96 ARG A CA 1
ATOM 700 C C . ARG A 1 96 ? -0.837 -23.248 6.058 1.00 47.31 96 ARG A C 1
ATOM 702 O O . ARG A 1 96 ? -1.106 -24.403 6.383 1.00 47.31 96 ARG A O 1
ATOM 709 N N . THR A 1 97 ? 0.141 -22.975 5.197 1.00 41.16 97 THR A N 1
ATOM 710 C CA . THR A 1 97 ? 1.119 -24.006 4.811 1.00 41.16 97 THR A CA 1
ATOM 711 C C . THR A 1 97 ? 2.346 -23.865 5.719 1.00 41.16 97 THR A C 1
ATOM 713 O O . THR A 1 97 ? 3.081 -22.887 5.577 1.00 41.16 97 THR A O 1
ATOM 716 N N . PRO A 1 98 ? 2.580 -24.757 6.702 1.00 48.38 98 PRO A N 1
ATOM 717 C CA . PRO A 1 98 ? 3.812 -24.717 7.471 1.00 48.38 98 PRO A CA 1
ATOM 718 C C . PRO A 1 98 ? 4.977 -25.083 6.552 1.00 48.38 98 PRO A C 1
ATOM 720 O O . PRO A 1 98 ? 4.931 -26.082 5.834 1.00 48.38 98 PRO A O 1
ATOM 723 N N . ALA A 1 99 ? 6.023 -24.263 6.604 1.00 52.16 99 ALA A N 1
ATOM 724 C CA . ALA A 1 99 ? 7.324 -24.544 6.026 1.00 52.16 99 ALA A CA 1
ATOM 725 C C . ALA A 1 99 ? 7.796 -25.950 6.441 1.00 52.16 99 ALA A C 1
ATOM 727 O O . ALA A 1 99 ? 8.186 -26.184 7.584 1.00 52.16 99 ALA A O 1
ATOM 728 N N . GLY A 1 100 ? 7.728 -26.895 5.505 1.00 40.12 100 GLY A N 1
ATOM 729 C CA . GLY A 1 100 ? 8.195 -28.265 5.661 1.00 40.12 100 GLY A CA 1
ATOM 730 C C . GLY A 1 100 ? 9.447 -28.482 4.829 1.00 40.12 100 GLY A C 1
ATOM 731 O O . GLY A 1 100 ? 9.373 -28.829 3.655 1.00 40.12 100 GLY A O 1
ATOM 732 N N . CYS A 1 101 ? 10.600 -28.269 5.452 1.00 49.62 101 CYS A N 1
ATOM 733 C CA . CYS A 1 101 ? 11.890 -28.728 4.963 1.00 49.62 101 CYS A CA 1
ATOM 734 C C . CYS A 1 101 ? 11.870 -30.266 4.865 1.00 49.62 101 CYS A C 1
ATOM 736 O O . CYS A 1 101 ? 11.788 -30.931 5.895 1.00 49.62 101 CYS A O 1
ATOM 738 N N . ALA A 1 102 ? 11.926 -30.833 3.657 1.00 46.44 102 ALA A N 1
ATOM 739 C CA . ALA A 1 102 ? 12.315 -32.227 3.432 1.00 46.44 102 ALA A CA 1
ATOM 740 C C . ALA A 1 102 ? 12.660 -32.448 1.953 1.00 46.44 102 ALA A C 1
ATOM 742 O O . ALA A 1 102 ? 11.780 -32.607 1.110 1.00 46.44 102 ALA A O 1
ATOM 743 N N . ARG A 1 103 ? 13.956 -32.496 1.639 1.00 48.69 103 ARG A N 1
ATOM 744 C CA . ARG A 1 103 ? 14.439 -33.175 0.437 1.00 48.69 103 ARG A CA 1
ATOM 745 C C . ARG A 1 103 ? 15.201 -34.413 0.900 1.00 48.69 103 ARG A C 1
ATOM 747 O O . ARG A 1 103 ? 16.176 -34.281 1.637 1.00 48.69 103 ARG A O 1
ATOM 754 N N . ALA A 1 104 ? 14.659 -35.571 0.531 1.00 50.44 104 ALA A N 1
ATOM 755 C CA . ALA A 1 104 ? 15.287 -36.883 0.650 1.00 50.44 104 ALA A CA 1
ATOM 756 C C . ALA A 1 104 ? 16.451 -37.039 -0.340 1.00 50.44 104 ALA A C 1
ATOM 758 O O . ALA A 1 104 ? 16.445 -36.325 -1.376 1.00 50.44 104 ALA A O 1
#

Organism: NCBI:txid37633